Protein AF-A0A662E779-F1 (afdb_monomer_lite)

Structure (mmCIF, N/CA/C/O backbone):
data_AF-A0A662E779-F1
#
_entry.id   AF-A0A662E779-F1
#
loop_
_atom_site.group_PDB
_atom_site.id
_atom_site.type_symbol
_atom_site.label_atom_id
_atom_site.label_alt_id
_atom_site.label_comp_id
_atom_site.label_asym_id
_atom_site.label_entity_id
_atom_site.label_seq_id
_atom_site.pdbx_PD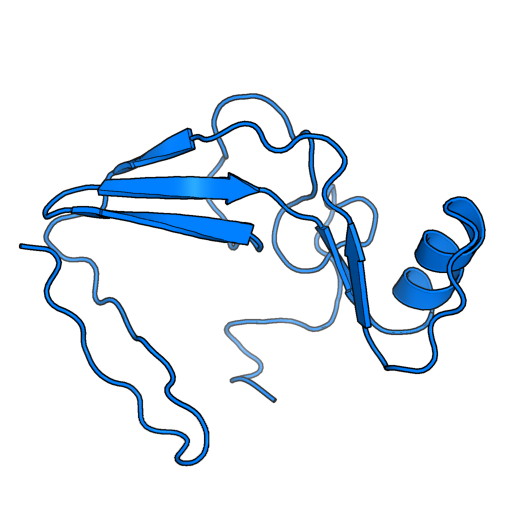B_ins_code
_atom_site.Cartn_x
_atom_site.Cartn_y
_atom_site.Cartn_z
_atom_site.occupancy
_atom_site.B_iso_or_equiv
_atom_site.auth_seq_id
_atom_site.auth_comp_id
_atom_site.auth_asym_id
_atom_site.auth_atom_id
_atom_site.pdbx_PDB_model_num
ATOM 1 N N . MET A 1 1 ? 13.350 -7.188 7.288 1.00 40.34 1 MET A N 1
ATOM 2 C CA . MET A 1 1 ? 12.615 -7.880 6.206 1.00 40.34 1 MET A CA 1
ATOM 3 C C . MET A 1 1 ? 11.570 -8.759 6.871 1.00 40.34 1 MET A C 1
ATOM 5 O O . MET A 1 1 ? 11.958 -9.635 7.632 1.00 40.34 1 MET A O 1
ATOM 9 N N . GLY A 1 2 ? 10.293 -8.385 6.739 1.00 43.09 2 GLY A N 1
ATOM 10 C CA . GLY A 1 2 ? 9.174 -8.839 7.575 1.00 43.09 2 GLY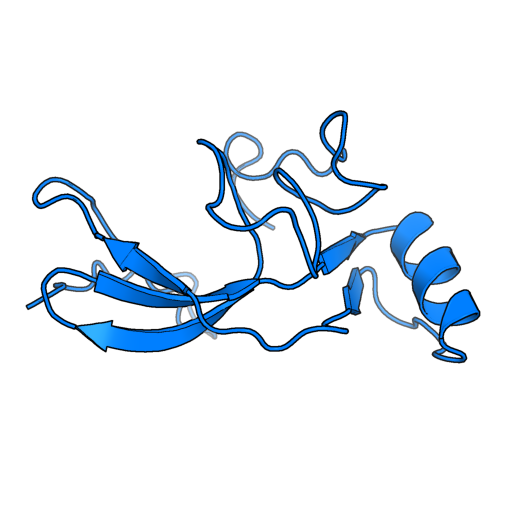 A CA 1
ATOM 11 C C . GLY A 1 2 ? 8.912 -10.344 7.550 1.00 43.09 2 GLY A C 1
ATOM 12 O O . GLY A 1 2 ? 9.483 -11.083 6.753 1.00 43.09 2 GLY A O 1
ATOM 13 N N . THR A 1 3 ? 8.057 -10.792 8.465 1.00 42.28 3 THR A N 1
ATOM 14 C CA . THR A 1 3 ? 7.662 -12.195 8.597 1.00 42.28 3 THR A CA 1
ATOM 15 C C . THR A 1 3 ? 7.200 -12.753 7.235 1.00 42.28 3 THR A C 1
ATOM 17 O O . THR A 1 3 ? 6.301 -12.173 6.619 1.00 42.28 3 THR A O 1
ATOM 20 N N . PRO A 1 4 ? 7.781 -13.870 6.750 1.00 42.91 4 PRO A N 1
ATOM 21 C CA . PRO A 1 4 ? 7.483 -14.436 5.426 1.00 42.91 4 PRO A CA 1
ATOM 22 C C . PRO A 1 4 ? 6.000 -14.744 5.182 1.00 42.91 4 PRO A C 1
ATOM 24 O O . PRO A 1 4 ? 5.569 -14.851 4.037 1.00 42.91 4 PRO A O 1
ATOM 27 N N . GLU A 1 5 ? 5.218 -14.883 6.255 1.00 45.00 5 GLU A N 1
ATOM 28 C CA . GLU A 1 5 ? 3.787 -15.176 6.195 1.00 45.00 5 GLU A CA 1
ATOM 29 C C . GLU A 1 5 ? 2.909 -13.935 5.954 1.00 45.00 5 GLU A C 1
ATOM 31 O O . GLU A 1 5 ? 1.803 -14.076 5.436 1.00 45.00 5 GLU A O 1
ATOM 36 N N . LEU A 1 6 ? 3.380 -12.719 6.274 1.00 44.28 6 LEU A N 1
ATOM 37 C CA . LEU A 1 6 ? 2.591 -11.484 6.102 1.00 44.28 6 LEU A CA 1
ATOM 38 C C . LEU A 1 6 ? 2.869 -10.772 4.773 1.00 44.28 6 LEU A C 1
ATOM 40 O O . LEU A 1 6 ? 1.967 -10.163 4.201 1.00 44.28 6 LEU A O 1
ATOM 44 N N . TYR A 1 7 ? 4.089 -10.897 4.251 1.00 51.06 7 TYR A N 1
ATOM 45 C CA . TYR A 1 7 ? 4.479 -10.386 2.939 1.00 51.06 7 TYR A CA 1
ATOM 46 C C . TYR A 1 7 ? 5.206 -11.489 2.172 1.00 51.06 7 TYR A C 1
ATOM 48 O O . TYR A 1 7 ? 6.424 -11.634 2.274 1.00 51.06 7 TYR A O 1
ATOM 56 N N . SER A 1 8 ? 4.476 -12.269 1.372 1.00 53.72 8 SER A N 1
ATOM 57 C CA . SER A 1 8 ? 5.140 -13.050 0.331 1.00 53.72 8 SER A CA 1
ATOM 58 C C . SER A 1 8 ? 5.782 -12.059 -0.639 1.00 53.72 8 SER A C 1
ATOM 60 O O . SER A 1 8 ? 5.076 -11.239 -1.221 1.00 53.72 8 SER A O 1
ATOM 62 N N . GLY A 1 9 ? 7.100 -12.133 -0.837 1.00 55.81 9 GLY A N 1
ATOM 63 C CA . GLY A 1 9 ? 7.788 -11.299 -1.835 1.00 55.81 9 GLY A CA 1
ATOM 64 C C . GLY A 1 9 ? 7.278 -11.518 -3.268 1.00 55.81 9 GLY A C 1
ATOM 65 O O . GLY A 1 9 ? 7.537 -10.705 -4.146 1.00 55.81 9 GLY A O 1
ATOM 66 N N . ALA A 1 10 ? 6.526 -12.599 -3.508 1.00 62.19 10 ALA A N 1
ATOM 67 C CA . ALA A 1 10 ? 5.862 -12.860 -4.777 1.00 62.19 10 ALA A CA 1
ATOM 68 C C . ALA A 1 10 ? 4.563 -12.029 -4.926 1.00 62.19 10 ALA A C 1
ATOM 70 O O . ALA A 1 10 ? 3.705 -12.086 -4.034 1.00 62.19 10 ALA A O 1
ATOM 71 N N . PRO A 1 11 ? 4.376 -11.317 -6.056 1.00 66.62 11 PRO A N 1
ATOM 72 C CA . PRO A 1 11 ? 3.120 -10.652 -6.406 1.00 66.62 11 PRO A CA 1
ATOM 73 C C . PRO A 1 11 ? 1.937 -11.631 -6.447 1.00 66.62 11 PRO A C 1
ATOM 75 O O . PRO A 1 11 ? 2.073 -12.760 -6.927 1.00 66.62 11 PRO A O 1
ATOM 78 N N . ARG A 1 12 ? 0.758 -11.212 -5.968 1.00 69.69 12 ARG A N 1
ATOM 79 C CA . ARG A 1 12 ? -0.466 -12.032 -6.049 1.00 69.69 12 ARG A CA 1
ATOM 80 C C . ARG A 1 12 ? -1.123 -11.904 -7.433 1.00 69.69 12 ARG A C 1
ATOM 82 O O . ARG A 1 12 ? -1.001 -10.859 -8.071 1.00 69.69 12 ARG A O 1
ATOM 89 N N . PRO A 1 13 ? -1.862 -12.923 -7.919 1.00 71.50 13 PRO A N 1
ATOM 90 C CA . PRO A 1 13 ? -2.620 -12.801 -9.163 1.00 71.50 13 PRO A CA 1
ATOM 91 C C . PRO A 1 13 ? -3.524 -11.560 -9.154 1.00 71.50 13 PRO A C 1
ATOM 93 O O . PRO A 1 13 ? -4.263 -11.340 -8.198 1.00 71.50 13 PRO A O 1
ATOM 96 N N . GLY A 1 14 ? -3.461 -10.758 -10.219 1.00 72.19 14 GLY A N 1
ATOM 97 C CA . GLY A 1 14 ? -4.231 -9.515 -10.339 1.00 72.19 14 GLY A CA 1
ATOM 98 C C . GLY A 1 14 ? -3.569 -8.267 -9.741 1.00 72.19 14 GLY A C 1
ATOM 99 O O . GLY A 1 14 ? -4.155 -7.194 -9.845 1.00 72.19 14 GLY A O 1
ATOM 100 N N . SER A 1 15 ? -2.358 -8.363 -9.174 1.00 76.31 15 SER A N 1
ATOM 101 C CA . SER A 1 15 ? -1.655 -7.204 -8.599 1.00 76.31 15 SER A CA 1
ATOM 102 C C . SER A 1 15 ? -0.806 -6.394 -9.587 1.00 76.31 15 SER A C 1
ATOM 104 O O . SER A 1 15 ? -0.140 -5.445 -9.182 1.00 76.31 15 SER A O 1
ATOM 106 N N . ASP A 1 16 ? -0.794 -6.780 -10.866 1.00 81.06 16 ASP A N 1
ATOM 107 C CA . ASP A 1 16 ? 0.050 -6.179 -11.913 1.00 81.06 16 ASP A CA 1
ATOM 108 C C . ASP A 1 16 ? 1.559 -6.162 -11.569 1.00 81.06 16 ASP A C 1
ATOM 110 O O . ASP A 1 16 ? 2.323 -5.276 -11.960 1.00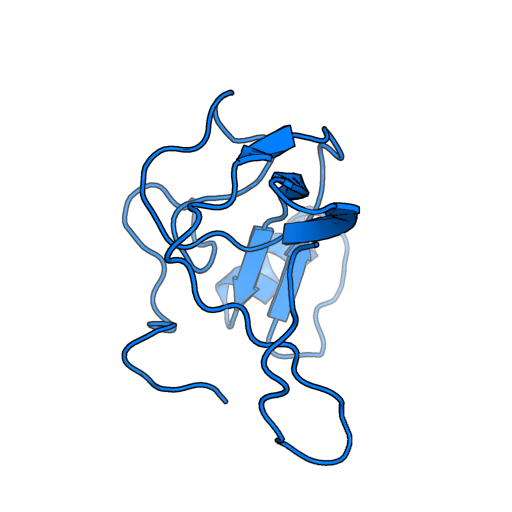 81.06 16 ASP A O 1
ATOM 114 N N . GLY A 1 17 ? 1.997 -7.162 -10.795 1.00 85.06 17 GLY A N 1
ATOM 115 C CA . GLY A 1 17 ? 3.378 -7.292 -10.329 1.00 85.06 17 GLY A CA 1
ATOM 116 C C . GLY A 1 17 ? 3.683 -6.530 -9.035 1.00 85.06 17 GLY A C 1
ATOM 117 O O . GLY A 1 17 ? 4.800 -6.633 -8.533 1.00 85.06 17 GLY A O 1
ATOM 118 N N . ALA A 1 18 ? 2.718 -5.805 -8.462 1.00 87.56 18 ALA A N 1
ATOM 119 C CA . ALA A 1 18 ? 2.878 -5.177 -7.154 1.00 87.56 18 ALA A CA 1
ATOM 120 C C . ALA A 1 18 ? 2.812 -6.210 -6.016 1.00 87.56 18 ALA A C 1
ATOM 122 O O . ALA A 1 18 ? 2.133 -7.240 -6.107 1.00 87.56 18 ALA A O 1
ATOM 123 N N . GLY A 1 19 ? 3.501 -5.918 -4.917 1.00 84.62 19 GLY A N 1
ATOM 124 C CA . GLY A 1 19 ? 3.373 -6.646 -3.662 1.00 84.62 19 GLY A CA 1
ATOM 125 C C . GLY A 1 19 ? 1.985 -6.461 -3.042 1.00 84.62 19 GLY A C 1
ATOM 126 O O . GLY A 1 19 ? 1.354 -5.414 -3.177 1.00 84.62 19 GLY A O 1
ATOM 127 N N . GLY A 1 20 ? 1.502 -7.487 -2.340 1.00 83.88 20 GLY A N 1
ATOM 128 C CA . GLY A 1 20 ? 0.159 -7.479 -1.757 1.00 83.88 20 GLY A CA 1
ATOM 129 C C . GLY A 1 20 ? -0.933 -7.807 -2.780 1.00 83.88 20 GLY A C 1
ATOM 130 O O . GLY A 1 20 ? -0.759 -8.687 -3.620 1.00 83.88 20 GLY A O 1
ATOM 131 N N . SER A 1 21 ? -2.088 -7.155 -2.653 1.00 85.75 21 SER A N 1
ATOM 132 C CA . SER A 1 21 ? -3.343 -7.523 -3.335 1.00 85.75 21 SER A CA 1
ATOM 133 C C . SER A 1 21 ? -3.692 -6.618 -4.515 1.00 85.75 21 SER A C 1
ATOM 135 O O . SER A 1 21 ? -4.706 -6.845 -5.169 1.00 85.75 21 SER A O 1
ATOM 137 N N . GLY A 1 22 ? -2.870 -5.608 -4.812 1.00 86.19 22 GLY A N 1
ATOM 138 C CA . GLY A 1 22 ? -3.110 -4.706 -5.932 1.00 86.19 22 GLY A CA 1
ATOM 139 C C . GLY A 1 22 ? -2.285 -3.425 -5.900 1.00 86.19 22 GLY A C 1
ATOM 140 O O . GLY A 1 22 ? -1.379 -3.268 -5.086 1.00 86.19 22 GLY A O 1
ATOM 141 N N . CYS A 1 23 ? -2.617 -2.526 -6.823 1.00 87.75 23 CYS A N 1
ATOM 142 C CA . CYS A 1 23 ? -1.902 -1.287 -7.126 1.00 87.75 23 CYS A CA 1
ATOM 143 C C . CYS A 1 23 ? -2.901 -0.178 -7.516 1.00 87.75 23 CYS A C 1
ATOM 145 O O . CYS A 1 23 ? -4.045 -0.459 -7.889 1.00 87.75 23 CYS A O 1
ATOM 147 N N . ALA A 1 24 ? -2.484 1.085 -7.394 1.00 82.62 24 ALA A N 1
ATOM 148 C CA . ALA A 1 24 ? -3.244 2.272 -7.778 1.00 82.62 24 ALA A CA 1
ATOM 149 C C . ALA A 1 24 ? -3.443 2.396 -9.311 1.00 82.62 24 ALA A C 1
ATOM 151 O O . ALA A 1 24 ? -2.607 1.922 -10.080 1.00 82.62 24 ALA A O 1
ATOM 152 N N . PRO A 1 25 ? -4.544 3.024 -9.783 1.00 68.19 25 PRO A N 1
ATOM 153 C CA . PRO A 1 25 ? -5.633 3.611 -8.995 1.00 68.19 25 PRO A CA 1
ATOM 154 C C . PRO A 1 25 ? -6.526 2.585 -8.277 1.00 68.19 25 PRO A C 1
ATOM 156 O O . PRO A 1 25 ? -7.324 2.977 -7.422 1.00 68.19 25 PRO A O 1
ATOM 159 N N . GLY A 1 26 ? -6.377 1.291 -8.578 1.00 70.31 26 GLY A N 1
ATOM 160 C CA . GLY A 1 26 ? -7.249 0.230 -8.083 1.00 70.31 26 GLY A CA 1
ATOM 161 C C . GLY A 1 26 ? -8.697 0.385 -8.563 1.00 70.31 26 GLY A C 1
ATOM 162 O O . GLY A 1 26 ? -9.077 1.377 -9.186 1.00 70.31 26 GLY A O 1
ATOM 163 N N . ALA A 1 27 ? -9.539 -0.598 -8.255 1.00 61.62 27 ALA A N 1
ATOM 164 C CA . ALA A 1 27 ? -10.979 -0.509 -8.474 1.00 61.62 27 ALA A CA 1
ATOM 165 C C . ALA A 1 27 ? -11.650 -0.042 -7.174 1.00 61.62 27 ALA A C 1
ATOM 167 O O . ALA A 1 27 ? -11.710 -0.812 -6.228 1.00 61.62 27 ALA A O 1
ATOM 168 N N . GLY A 1 28 ? -12.128 1.208 -7.110 1.00 75.75 28 GLY A N 1
ATOM 169 C CA . GLY A 1 28 ? -13.034 1.704 -6.059 1.00 75.75 28 GLY A CA 1
ATOM 170 C C . GLY A 1 28 ? -12.753 1.196 -4.632 1.00 75.75 28 GLY A C 1
ATOM 171 O O . GLY A 1 28 ? -11.672 1.433 -4.081 1.00 75.75 28 GLY A O 1
ATOM 172 N N . GLN A 1 29 ? -13.750 0.530 -4.038 1.00 83.06 29 GLN A N 1
ATOM 173 C CA . GLN A 1 29 ? -13.641 -0.149 -2.744 1.00 83.06 29 GLN A CA 1
ATOM 174 C C . GLN A 1 29 ? -12.660 -1.325 -2.833 1.00 83.06 29 GLN A C 1
ATOM 176 O O . GLN A 1 29 ? -12.795 -2.182 -3.703 1.00 83.06 29 GLN A O 1
ATOM 181 N N . LEU A 1 30 ? -11.702 -1.379 -1.906 1.00 85.06 30 LEU A N 1
ATOM 182 C CA . LEU A 1 30 ? -10.696 -2.438 -1.865 1.00 85.06 30 LEU A CA 1
ATOM 183 C C . LEU A 1 30 ? -11.333 -3.759 -1.398 1.00 85.06 30 LEU A C 1
ATOM 185 O O . LEU A 1 30 ? -11.967 -3.769 -0.340 1.00 85.06 30 LEU A O 1
ATOM 189 N N . PRO A 1 31 ? -11.173 -4.866 -2.146 1.00 85.00 31 PRO A N 1
ATOM 190 C CA . PRO A 1 31 ? -11.505 -6.200 -1.653 1.00 85.00 31 PRO A CA 1
ATOM 191 C C . PRO A 1 31 ? -10.635 -6.621 -0.460 1.00 85.00 31 PRO A C 1
ATOM 193 O O . PRO A 1 31 ? -9.565 -6.050 -0.220 1.00 85.00 31 PRO A O 1
ATOM 196 N N . ASP A 1 32 ? -11.062 -7.676 0.236 1.00 83.88 32 ASP A N 1
ATOM 197 C CA . ASP A 1 32 ? -10.280 -8.307 1.303 1.00 83.88 32 ASP A CA 1
ATOM 198 C C . ASP A 1 32 ? -8.870 -8.664 0.810 1.00 83.88 32 ASP A C 1
ATOM 200 O O . ASP A 1 32 ? -8.694 -9.318 -0.222 1.00 83.88 32 ASP A O 1
ATOM 204 N N . GLY A 1 33 ? -7.849 -8.237 1.555 1.00 85.19 33 GLY A N 1
ATOM 205 C CA . GLY A 1 33 ? -6.461 -8.455 1.167 1.00 85.19 33 GLY A CA 1
ATOM 206 C C . GLY A 1 33 ? -5.448 -7.643 1.970 1.00 85.19 33 GLY A C 1
ATOM 207 O O . GLY A 1 33 ? -5.791 -6.882 2.872 1.00 85.19 33 GLY A O 1
ATOM 208 N N . VAL A 1 34 ? -4.176 -7.820 1.615 1.00 86.12 34 VAL A N 1
ATOM 209 C CA . VAL A 1 34 ? -3.038 -7.021 2.095 1.00 86.12 34 VAL A CA 1
ATOM 210 C C . VAL A 1 34 ? -2.734 -5.937 1.068 1.00 86.12 34 VAL A C 1
ATOM 212 O O . VAL A 1 34 ? -2.521 -6.262 -0.100 1.00 86.12 34 VAL A O 1
ATOM 215 N N . TRP A 1 35 ? -2.697 -4.677 1.486 1.00 88.06 35 TRP A N 1
ATOM 216 C CA . TRP A 1 35 ? -2.547 -3.523 0.599 1.00 88.06 35 TRP A CA 1
ATOM 217 C C . TRP A 1 35 ? -1.390 -2.640 1.060 1.00 88.06 35 TRP A C 1
ATOM 219 O O . TRP A 1 35 ? -1.223 -2.421 2.257 1.00 88.06 35 TRP A O 1
ATOM 229 N N . PHE A 1 36 ? -0.609 -2.128 0.109 1.00 90.19 36 PHE A N 1
ATOM 230 C CA . PHE A 1 36 ? 0.407 -1.116 0.379 1.00 90.19 36 PHE A CA 1
ATOM 231 C C . PHE A 1 36 ? -0.155 0.279 0.100 1.00 90.19 36 PHE A C 1
ATOM 233 O O . PHE A 1 36 ? -0.889 0.485 -0.865 1.00 90.19 36 PHE A O 1
ATOM 240 N N . GLY A 1 37 ? 0.190 1.246 0.939 1.00 91.75 37 GLY A N 1
ATOM 241 C CA . GLY A 1 37 ? -0.254 2.619 0.772 1.00 91.75 37 GLY A CA 1
ATOM 242 C C . GLY A 1 37 ? 0.186 3.509 1.920 1.00 91.75 37 GLY A C 1
ATOM 243 O O . GLY A 1 37 ? 0.911 3.080 2.819 1.00 91.75 37 GLY A O 1
ATOM 244 N N . TYR A 1 38 ? -0.272 4.751 1.880 1.00 92.06 38 TYR A N 1
ATOM 245 C CA . TYR A 1 38 ? 0.031 5.769 2.871 1.00 92.06 38 TYR A CA 1
ATOM 246 C C . TYR A 1 38 ? -1.191 6.030 3.746 1.00 92.06 38 TYR A C 1
ATOM 248 O O . TYR A 1 38 ? -2.320 6.067 3.265 1.00 92.06 38 TYR A O 1
ATOM 256 N N . VAL A 1 39 ? -0.964 6.237 5.041 1.00 90.56 39 VAL A N 1
ATOM 257 C CA . VAL A 1 39 ? -2.003 6.699 5.966 1.00 90.56 39 VAL A CA 1
ATOM 258 C C . VAL A 1 39 ? -1.853 8.208 6.121 1.00 90.56 39 VAL A C 1
ATOM 260 O O . VAL A 1 39 ? -0.853 8.668 6.668 1.00 90.56 39 VAL A O 1
ATOM 263 N N . SER A 1 40 ? -2.826 8.983 5.635 1.00 88.62 40 SER A N 1
ATOM 264 C CA . SER A 1 40 ? -2.810 10.449 5.751 1.00 88.62 40 SER A CA 1
ATOM 265 C C . SER A 1 40 ? -3.383 10.935 7.081 1.00 88.62 40 SER A C 1
ATOM 267 O O . SER A 1 40 ? -2.966 11.973 7.593 1.00 88.62 40 SER A O 1
ATOM 269 N N . ALA A 1 41 ? -4.331 10.186 7.649 1.00 87.62 41 ALA A N 1
ATOM 270 C CA . ALA A 1 41 ? -4.921 10.449 8.955 1.00 87.62 41 ALA A CA 1
ATOM 271 C C . ALA A 1 41 ? -5.363 9.144 9.634 1.00 87.62 41 ALA A C 1
ATOM 273 O O . ALA A 1 41 ? -5.774 8.187 8.976 1.00 87.62 41 ALA A O 1
ATOM 274 N N . LYS A 1 42 ? -5.303 9.128 10.970 1.00 85.56 42 LYS A N 1
ATOM 275 C CA . LYS A 1 42 ? -5.810 8.047 11.826 1.00 85.56 42 LYS A CA 1
ATOM 276 C C . LYS A 1 42 ? -6.822 8.610 12.824 1.00 85.56 42 LYS A C 1
ATOM 278 O O . LYS A 1 42 ? -6.568 9.655 13.420 1.00 85.56 42 LYS A O 1
ATOM 283 N N . GLY A 1 43 ? -7.947 7.925 13.001 1.00 82.12 43 GLY A N 1
ATOM 284 C CA . GLY A 1 43 ? -8.952 8.210 14.029 1.00 82.12 43 GLY A CA 1
ATOM 285 C C . GLY A 1 43 ? -9.439 6.917 14.682 1.00 82.12 43 GLY A C 1
ATOM 286 O O . GLY A 1 43 ? -8.995 5.842 14.307 1.00 82.12 43 GLY A O 1
ATOM 287 N N . GLY A 1 44 ? -10.369 6.987 15.631 1.00 79.75 44 GLY A N 1
ATOM 288 C CA . GLY A 1 44 ? -10.732 5.833 16.466 1.00 79.75 44 GLY A CA 1
ATOM 289 C C . GLY A 1 44 ? -11.340 4.614 15.812 1.00 79.75 44 GLY A C 1
ATOM 290 O O . GLY A 1 44 ? -11.285 3.513 16.347 1.00 79.75 44 GLY A O 1
ATOM 291 N N . SER A 1 45 ? -11.941 4.802 14.648 1.00 87.38 45 SER A N 1
ATOM 292 C CA . SER A 1 45 ? -12.666 3.746 13.944 1.00 87.38 45 SER A CA 1
ATOM 293 C C . SER A 1 45 ? -12.324 3.693 12.462 1.00 87.38 45 SER A C 1
ATOM 295 O O . SER A 1 45 ? -12.935 2.921 11.727 1.00 87.38 45 SER A O 1
ATOM 297 N N . SER A 1 46 ? -11.353 4.490 12.005 1.00 90.12 46 SER A N 1
ATOM 298 C CA . SER A 1 46 ? -10.973 4.544 10.596 1.00 90.12 46 SER A CA 1
ATOM 299 C C . SER A 1 46 ? -9.571 5.103 10.362 1.00 90.12 46 SER A C 1
ATOM 301 O O . SER A 1 46 ? -9.047 5.886 11.157 1.00 90.12 46 SER A O 1
ATOM 303 N N . VAL A 1 47 ? -9.003 4.749 9.211 1.00 90.69 47 VAL A N 1
ATOM 304 C CA . VAL A 1 47 ? -7.855 5.432 8.598 1.00 90.69 47 VAL A CA 1
ATOM 305 C C . VAL A 1 47 ? -8.269 6.074 7.282 1.00 90.69 47 VAL A C 1
ATOM 307 O O . VAL A 1 47 ? -9.071 5.501 6.544 1.00 90.69 47 VAL A O 1
ATOM 310 N N . ASP A 1 48 ? -7.674 7.219 6.965 1.00 92.94 48 ASP A N 1
ATOM 311 C CA . ASP A 1 48 ? -7.649 7.724 5.596 1.00 92.94 48 ASP A CA 1
ATOM 312 C C . ASP A 1 48 ? -6.427 7.131 4.894 1.00 92.94 48 ASP A C 1
ATOM 314 O O . ASP A 1 48 ? -5.280 7.377 5.277 1.00 92.94 48 ASP A O 1
ATOM 318 N N . PHE A 1 49 ? -6.700 6.291 3.902 1.00 92.06 49 PHE A N 1
ATOM 319 C CA . PHE A 1 49 ? -5.732 5.451 3.219 1.00 92.06 49 PHE A CA 1
ATOM 320 C C . PHE A 1 49 ? -5.606 5.844 1.747 1.00 92.06 49 PHE A C 1
ATOM 322 O O . PHE A 1 49 ? -6.582 5.823 0.993 1.00 92.06 49 PHE A O 1
ATOM 329 N N . ASP A 1 50 ? -4.385 6.162 1.342 1.00 92.94 50 ASP A N 1
ATOM 330 C CA . ASP A 1 50 ? -3.983 6.409 -0.035 1.00 92.94 50 ASP A CA 1
ATOM 331 C C . ASP A 1 50 ? -3.305 5.155 -0.599 1.00 92.94 50 ASP A C 1
ATOM 333 O O . ASP A 1 50 ? -2.254 4.734 -0.113 1.00 92.94 50 ASP A O 1
ATOM 337 N N . LEU A 1 51 ? -3.912 4.530 -1.608 1.00 92.44 51 LEU A N 1
ATOM 338 C CA . LEU A 1 51 ? -3.387 3.298 -2.195 1.00 92.44 51 LEU A CA 1
ATOM 339 C C . LEU A 1 51 ? -2.162 3.610 -3.064 1.00 92.44 51 LEU A C 1
ATOM 341 O O . LEU A 1 51 ? -2.230 4.465 -3.939 1.00 92.44 51 LEU A O 1
ATOM 345 N N . ALA A 1 52 ? -1.085 2.840 -2.908 1.00 92.56 52 ALA A N 1
ATOM 346 C CA . ALA A 1 52 ? 0.097 2.941 -3.758 1.00 92.56 52 ALA A CA 1
ATOM 347 C C . ALA A 1 52 ? 0.566 1.559 -4.226 1.00 92.56 52 ALA A C 1
ATOM 349 O O . ALA A 1 52 ? 0.173 0.522 -3.694 1.00 92.56 52 ALA A O 1
ATOM 350 N N . CYS A 1 53 ? 1.419 1.536 -5.242 1.00 91.50 53 CYS A N 1
ATOM 351 C CA . CYS A 1 53 ? 2.009 0.315 -5.771 1.00 91.50 53 CYS A CA 1
ATOM 352 C C . CYS A 1 53 ? 3.397 0.146 -5.178 1.00 91.50 53 CYS A C 1
ATOM 354 O O . CYS A 1 53 ? 4.245 1.003 -5.402 1.00 91.50 53 CYS A O 1
ATOM 356 N N . LEU A 1 54 ? 3.635 -0.953 -4.466 1.00 91.31 54 LEU A N 1
ATOM 357 C CA . LEU A 1 54 ? 4.978 -1.357 -4.062 1.00 91.31 54 LEU A CA 1
ATOM 358 C C . LEU A 1 54 ? 5.474 -2.438 -5.019 1.00 91.31 54 LEU A C 1
ATOM 360 O O . LEU A 1 54 ? 5.001 -3.571 -4.970 1.00 91.31 54 LEU A O 1
ATOM 364 N N . TYR A 1 55 ? 6.431 -2.100 -5.872 1.00 90.75 55 TYR A N 1
ATOM 365 C CA . TYR A 1 55 ? 7.143 -3.058 -6.710 1.00 90.75 55 TYR A CA 1
ATOM 366 C C . TYR A 1 55 ? 8.472 -3.424 -6.060 1.00 90.75 55 TYR A C 1
ATOM 368 O O . TYR A 1 55 ? 9.090 -2.585 -5.409 1.00 90.75 55 TYR A O 1
ATOM 376 N N . THR A 1 56 ? 8.923 -4.663 -6.249 1.00 89.12 56 THR A N 1
ATOM 377 C CA . THR A 1 56 ? 10.221 -5.145 -5.747 1.00 89.12 56 THR A CA 1
ATOM 378 C C . THR A 1 56 ? 10.971 -5.921 -6.830 1.00 89.12 56 THR A C 1
ATOM 380 O O . THR A 1 56 ? 10.356 -6.397 -7.790 1.00 89.12 56 THR A O 1
ATOM 383 N N . GLY A 1 57 ? 12.295 -6.030 -6.697 1.00 88.38 57 GLY A N 1
ATOM 384 C CA . GLY A 1 57 ? 13.153 -6.785 -7.620 1.00 88.38 57 GLY A CA 1
ATOM 385 C C . GLY A 1 57 ? 13.084 -6.286 -9.068 1.00 88.38 57 GLY A C 1
ATOM 386 O O . GLY A 1 57 ? 12.931 -5.092 -9.318 1.00 88.38 57 GLY A O 1
ATOM 387 N N . ASP A 1 58 ? 13.148 -7.202 -10.037 1.00 89.94 58 ASP A N 1
ATOM 388 C CA . ASP A 1 58 ? 13.159 -6.861 -11.471 1.00 89.94 58 ASP A CA 1
ATOM 389 C C . ASP A 1 58 ? 11.917 -6.070 -11.916 1.00 89.94 58 ASP A C 1
ATOM 391 O O . ASP A 1 58 ? 11.993 -5.224 -12.810 1.00 89.94 58 ASP A O 1
ATOM 395 N N . VAL A 1 59 ? 10.769 -6.299 -11.266 1.00 89.56 59 VAL A N 1
ATOM 396 C CA . VAL A 1 59 ? 9.537 -5.548 -11.547 1.00 89.56 59 VAL A CA 1
ATOM 397 C C . VAL A 1 59 ? 9.697 -4.086 -11.140 1.00 89.56 59 VAL A C 1
ATOM 399 O O . VAL A 1 59 ? 9.232 -3.207 -11.859 1.00 89.56 59 VAL A O 1
ATOM 402 N N . ALA A 1 60 ? 10.382 -3.802 -10.027 1.00 91.75 60 ALA A N 1
ATOM 403 C CA . ALA A 1 60 ? 10.653 -2.429 -9.610 1.00 91.75 60 ALA A CA 1
ATOM 404 C C . ALA A 1 60 ? 11.462 -1.673 -10.667 1.00 91.75 60 ALA A C 1
ATOM 406 O O . ALA A 1 60 ? 11.079 -0.568 -11.040 1.00 91.75 60 ALA A O 1
ATOM 407 N N . ILE A 1 61 ? 12.513 -2.300 -11.202 1.00 92.94 61 ILE A N 1
ATOM 408 C CA . ILE A 1 61 ? 13.365 -1.718 -12.248 1.00 92.94 61 ILE A CA 1
ATOM 409 C C . ILE A 1 61 ? 12.552 -1.446 -13.519 1.00 92.94 61 ILE A C 1
ATOM 411 O O . ILE A 1 61 ? 12.612 -0.348 -14.068 1.00 92.94 61 ILE A O 1
ATOM 415 N N . ALA A 1 62 ? 11.749 -2.418 -13.966 1.00 93.12 62 ALA A N 1
ATOM 416 C CA . ALA A 1 62 ? 10.916 -2.265 -15.157 1.00 93.12 62 ALA A CA 1
ATOM 417 C C . ALA A 1 62 ? 9.900 -1.119 -15.009 1.00 93.12 62 ALA A C 1
ATOM 419 O O . ALA A 1 62 ? 9.772 -0.287 -15.906 1.00 93.12 62 ALA A O 1
ATOM 420 N N . ARG A 1 63 ? 9.213 -1.037 -13.862 1.00 92.88 63 ARG A N 1
ATOM 421 C CA . ARG A 1 63 ? 8.237 0.026 -13.584 1.00 92.88 63 ARG A CA 1
ATOM 422 C C . ARG A 1 63 ? 8.899 1.390 -13.405 1.00 92.88 63 ARG A C 1
ATOM 424 O O . ARG A 1 63 ? 8.393 2.374 -13.929 1.00 92.88 63 ARG A O 1
ATOM 431 N N . GLY A 1 64 ? 10.047 1.463 -12.740 1.00 93.62 64 GLY A N 1
ATOM 432 C CA . GLY A 1 64 ? 10.815 2.704 -12.661 1.00 93.62 64 GLY A CA 1
ATOM 433 C C . GLY A 1 64 ? 11.191 3.222 -14.049 1.00 93.62 64 GLY A C 1
ATOM 434 O O . GLY A 1 64 ? 10.926 4.379 -14.365 1.00 93.62 64 GLY A O 1
ATOM 435 N N . ALA A 1 65 ? 11.702 2.344 -14.918 1.00 94.94 65 ALA A N 1
ATOM 436 C CA . ALA A 1 65 ? 12.086 2.706 -16.279 1.00 94.94 65 ALA A CA 1
ATOM 437 C C . ALA A 1 65 ? 10.906 3.226 -17.125 1.00 94.94 65 ALA A C 1
ATOM 439 O O . ALA A 1 65 ? 11.089 4.176 -17.886 1.00 94.94 65 ALA A O 1
ATOM 440 N N . GLU A 1 66 ? 9.701 2.659 -16.973 1.00 94.38 66 GLU A N 1
ATOM 441 C CA . GLU A 1 66 ? 8.473 3.177 -17.609 1.00 94.38 66 GLU A CA 1
ATOM 442 C C . GLU A 1 66 ? 8.188 4.639 -17.225 1.00 94.38 66 GLU A C 1
ATOM 444 O O . GLU A 1 66 ? 7.727 5.412 -18.064 1.00 94.38 66 GLU A O 1
ATOM 449 N N . ASP A 1 67 ? 8.492 5.022 -15.982 1.00 93.81 67 ASP A N 1
ATOM 450 C CA . ASP A 1 67 ? 8.283 6.377 -15.461 1.00 93.81 67 ASP A CA 1
ATOM 451 C C . ASP A 1 67 ? 9.522 7.280 -15.611 1.00 93.81 67 ASP A C 1
ATOM 453 O O . ASP A 1 67 ? 9.522 8.420 -15.143 1.00 93.81 67 ASP A O 1
ATOM 457 N N . GLY A 1 68 ? 10.591 6.794 -16.253 1.00 95.38 68 GLY A N 1
ATOM 458 C CA . GLY A 1 68 ? 11.855 7.522 -16.398 1.00 95.38 68 GLY A CA 1
ATOM 459 C C . GLY A 1 68 ? 12.654 7.655 -15.096 1.00 95.38 68 GLY A C 1
ATOM 460 O O . GLY A 1 68 ? 13.475 8.563 -14.972 1.00 95.38 68 GLY A O 1
ATOM 461 N N . VAL A 1 69 ? 12.408 6.772 -14.128 1.00 94.31 69 VAL A N 1
ATOM 462 C CA . VAL A 1 69 ? 13.097 6.709 -12.836 1.00 94.31 69 VAL A CA 1
ATOM 463 C C . VAL A 1 69 ? 14.098 5.557 -12.846 1.00 94.31 69 VAL A C 1
ATOM 465 O O . VAL A 1 69 ? 13.731 4.399 -13.043 1.00 94.31 69 VAL A O 1
ATOM 468 N N . GLU A 1 70 ? 15.367 5.866 -12.596 1.00 93.69 70 GLU A N 1
ATOM 469 C CA . GLU A 1 70 ? 16.378 4.848 -12.311 1.00 93.69 70 GLU A CA 1
ATOM 470 C C . GLU A 1 70 ? 16.178 4.321 -10.884 1.00 93.69 70 GLU A C 1
ATOM 472 O O . GLU A 1 70 ? 16.037 5.089 -9.930 1.00 93.69 70 GLU A O 1
ATOM 477 N N . VAL A 1 71 ? 16.086 2.999 -10.750 1.00 91.88 71 VAL A N 1
ATOM 478 C CA . VAL A 1 71 ? 15.794 2.321 -9.484 1.00 91.88 71 VAL A CA 1
ATOM 479 C C . VAL A 1 71 ? 17.081 1.678 -8.976 1.00 91.88 71 VAL A C 1
ATOM 481 O O . VAL A 1 71 ? 17.441 0.580 -9.391 1.00 91.88 71 VAL A O 1
ATOM 484 N N . ASP A 1 72 ? 17.761 2.386 -8.072 1.00 85.75 72 ASP A N 1
ATOM 485 C CA . ASP A 1 72 ? 19.049 1.978 -7.477 1.00 85.75 72 ASP A CA 1
ATOM 486 C C . ASP A 1 72 ? 18.902 1.131 -6.198 1.00 85.75 72 ASP A C 1
ATOM 488 O O . ASP A 1 72 ? 19.885 0.668 -5.616 1.00 85.75 72 ASP A O 1
ATOM 492 N N . ILE A 1 73 ? 17.665 0.948 -5.733 1.00 83.38 73 ILE A N 1
ATOM 493 C CA . ILE A 1 73 ? 17.296 0.159 -4.552 1.00 83.38 73 ILE A CA 1
ATOM 494 C C . ILE A 1 73 ? 16.344 -0.972 -4.957 1.00 83.38 73 ILE A C 1
ATOM 496 O O . ILE A 1 73 ? 15.806 -0.982 -6.056 1.00 83.38 73 ILE A O 1
ATOM 500 N N . ASP A 1 74 ? 16.108 -1.947 -4.083 1.00 84.56 74 ASP A N 1
ATOM 501 C CA . ASP A 1 74 ? 15.356 -3.170 -4.406 1.00 84.56 74 ASP A CA 1
ATOM 502 C C . ASP A 1 74 ? 13.830 -2.990 -4.518 1.00 84.56 74 ASP A C 1
ATOM 504 O O . ASP A 1 74 ? 13.101 -3.971 -4.707 1.00 84.56 74 ASP A O 1
ATOM 508 N N . TYR A 1 75 ? 13.336 -1.753 -4.436 1.00 88.94 75 TYR A N 1
ATOM 509 C CA . TYR A 1 75 ? 11.921 -1.431 -4.540 1.00 88.94 75 TYR A CA 1
ATOM 510 C C . TYR A 1 75 ? 11.655 -0.130 -5.299 1.00 88.94 75 TYR A C 1
ATOM 512 O O . TYR A 1 75 ? 12.475 0.784 -5.347 1.00 88.94 75 TYR A O 1
ATOM 520 N N . TYR A 1 76 ? 10.450 -0.036 -5.851 1.00 92.56 76 TYR A N 1
ATOM 521 C CA . TYR A 1 76 ? 9.932 1.169 -6.482 1.00 92.56 76 TYR A CA 1
ATOM 522 C C . TYR A 1 76 ? 8.484 1.381 -6.052 1.00 92.56 76 TYR A C 1
ATOM 524 O O . TYR A 1 76 ? 7.664 0.465 -6.155 1.00 92.56 76 TYR A O 1
ATOM 532 N N . ILE A 1 77 ? 8.171 2.581 -5.556 1.00 93.00 77 ILE A N 1
ATOM 533 C CA . ILE A 1 77 ? 6.810 2.945 -5.164 1.00 93.00 77 ILE A CA 1
ATOM 534 C C . ILE A 1 77 ? 6.218 3.902 -6.194 1.00 93.00 77 ILE A C 1
ATOM 536 O O . ILE A 1 77 ? 6.764 4.977 -6.432 1.00 93.00 77 ILE A O 1
ATOM 540 N N . ARG A 1 78 ? 5.065 3.530 -6.754 1.00 92.56 78 ARG A N 1
ATOM 541 C CA . ARG A 1 78 ? 4.301 4.353 -7.700 1.00 92.56 78 ARG A CA 1
ATOM 542 C C . ARG A 1 78 ? 2.948 4.710 -7.094 1.00 92.56 78 ARG A C 1
ATOM 544 O O . ARG A 1 78 ? 2.181 3.818 -6.738 1.00 92.56 78 ARG A O 1
ATOM 551 N N . ASN A 1 79 ? 2.625 5.999 -7.038 1.00 91.81 79 ASN A N 1
ATOM 552 C CA . ASN A 1 79 ? 1.271 6.472 -6.756 1.00 91.81 79 ASN A CA 1
ATOM 553 C C . ASN A 1 79 ? 0.829 7.459 -7.843 1.00 91.81 79 ASN A C 1
ATOM 555 O O . ASN A 1 79 ? 1.145 8.644 -7.803 1.00 91.81 79 ASN A O 1
ATOM 559 N N . ASN A 1 80 ? 0.116 6.946 -8.841 1.00 87.38 80 ASN A N 1
ATOM 560 C CA . ASN A 1 80 ? -0.418 7.727 -9.956 1.00 87.38 80 ASN A CA 1
ATOM 561 C C . ASN A 1 80 ? -1.853 8.232 -9.708 1.00 87.38 80 ASN A C 1
ATOM 563 O O . ASN A 1 80 ? -2.410 8.915 -10.566 1.00 87.38 80 ASN A O 1
ATOM 567 N N . ASN A 1 81 ? -2.459 7.898 -8.563 1.00 86.94 81 ASN A N 1
ATOM 568 C CA . ASN A 1 81 ? -3.785 8.361 -8.172 1.00 86.94 81 ASN A CA 1
ATOM 569 C C . ASN A 1 81 ? -3.888 8.467 -6.639 1.00 86.94 81 ASN A C 1
ATOM 571 O O . ASN A 1 81 ? -4.269 7.479 -6.005 1.00 86.94 81 ASN A O 1
ATOM 575 N N . PRO A 1 82 ? -3.643 9.658 -6.059 1.00 84.06 82 PRO A N 1
ATOM 576 C CA . PRO A 1 82 ? -3.604 9.876 -4.611 1.00 84.06 82 PRO A CA 1
ATOM 577 C C . PRO A 1 82 ? -5.007 9.967 -3.978 1.00 84.06 82 PRO A C 1
ATOM 579 O O . PRO A 1 82 ? -5.291 10.813 -3.127 1.00 84.06 82 PRO A O 1
ATOM 582 N N . ALA A 1 83 ? -5.949 9.160 -4.468 1.00 88.75 83 ALA A N 1
ATOM 583 C CA . ALA A 1 83 ? -7.326 9.165 -4.007 1.00 88.75 83 ALA A CA 1
ATOM 584 C C . ALA A 1 83 ? -7.429 8.514 -2.624 1.00 88.75 83 ALA A C 1
ATOM 586 O O . ALA A 1 83 ? -7.190 7.313 -2.461 1.00 88.75 83 ALA A O 1
ATOM 587 N N . LEU A 1 84 ? -7.871 9.310 -1.650 1.00 90.62 84 LEU A N 1
ATOM 588 C CA . LEU A 1 84 ? -8.074 8.858 -0.280 1.00 90.62 84 LEU A CA 1
ATOM 589 C C . LEU A 1 84 ? -9.315 7.974 -0.153 1.00 90.62 84 LEU A C 1
ATOM 5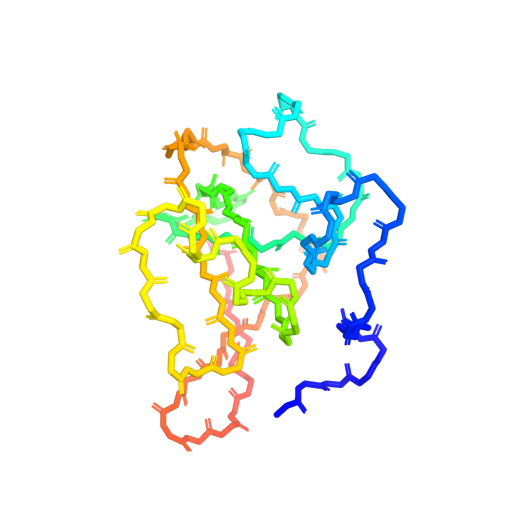91 O O . LEU A 1 84 ? -10.383 8.263 -0.698 1.00 90.62 84 LEU A O 1
ATOM 595 N N . ARG A 1 85 ? -9.165 6.902 0.622 1.00 90.88 85 ARG A N 1
ATOM 596 C CA . ARG A 1 85 ? -10.228 5.986 1.029 1.00 90.88 85 ARG A CA 1
ATOM 597 C C . ARG A 1 85 ? -10.333 5.999 2.540 1.00 90.88 85 ARG A C 1
ATOM 599 O O . ARG A 1 85 ? -9.353 5.722 3.220 1.00 90.88 85 ARG A O 1
ATOM 606 N N . THR A 1 86 ? -11.528 6.225 3.064 1.00 92.31 86 THR A N 1
ATOM 607 C CA . THR A 1 86 ? -11.788 5.994 4.485 1.00 92.31 86 THR A CA 1
ATOM 608 C C . THR A 1 86 ? -12.009 4.499 4.702 1.00 92.31 86 THR A C 1
ATOM 610 O O . THR A 1 86 ? -13.004 3.938 4.241 1.00 92.31 86 THR A O 1
ATOM 613 N N . VAL A 1 87 ? -11.066 3.843 5.375 1.00 89.88 87 VAL A N 1
ATOM 614 C CA . VAL A 1 87 ? -11.114 2.409 5.683 1.00 89.88 87 VAL A CA 1
ATOM 615 C C . VAL A 1 87 ? -11.523 2.235 7.143 1.00 89.88 87 VAL A C 1
ATOM 617 O O . VAL A 1 87 ? -10.786 2.683 8.025 1.00 89.88 87 VAL A O 1
ATOM 620 N N . PRO A 1 88 ? -12.673 1.595 7.429 1.00 90.69 88 PRO A N 1
ATOM 621 C CA . PRO A 1 88 ? -13.066 1.283 8.794 1.00 90.69 88 PRO A CA 1
ATOM 622 C C . PRO A 1 88 ? -12.076 0.321 9.451 1.00 90.69 88 PRO A C 1
ATOM 624 O O . PRO A 1 88 ? -11.668 -0.676 8.855 1.00 90.69 88 PRO A O 1
ATOM 627 N N . VAL A 1 89 ? -11.735 0.590 10.706 1.00 87.88 89 VAL A N 1
ATOM 628 C CA . VAL A 1 89 ? -10.940 -0.301 11.549 1.00 87.88 89 VAL A CA 1
ATOM 629 C C . VAL A 1 89 ? -11.902 -1.083 12.433 1.00 87.88 89 VAL A C 1
ATOM 631 O O . VAL A 1 89 ? -12.695 -0.505 13.177 1.00 87.88 89 VAL A O 1
ATOM 634 N N . ALA A 1 90 ? -11.862 -2.413 12.334 1.00 86.81 90 ALA A N 1
ATOM 635 C CA . ALA A 1 90 ? -12.665 -3.268 13.198 1.00 86.81 90 ALA A CA 1
ATOM 636 C C . ALA A 1 90 ? -12.264 -3.058 14.664 1.00 86.81 90 ALA A C 1
ATOM 638 O O . ALA A 1 90 ? -11.082 -2.981 14.982 1.00 86.81 90 ALA A O 1
ATOM 639 N N . THR A 1 91 ? -13.234 -3.045 15.577 1.00 84.50 91 THR A N 1
ATOM 640 C CA . THR A 1 91 ? -12.988 -2.812 17.014 1.00 84.50 91 THR A CA 1
ATOM 641 C C . THR A 1 91 ? -12.076 -3.854 17.666 1.00 84.50 91 THR A C 1
ATOM 643 O O . THR A 1 91 ? -11.481 -3.584 18.703 1.00 84.50 91 THR A O 1
ATOM 646 N N . ALA A 1 92 ? -11.958 -5.041 17.066 1.00 84.62 92 ALA A N 1
ATOM 647 C CA . ALA A 1 92 ? -11.063 -6.111 17.503 1.00 84.62 92 ALA A CA 1
ATOM 648 C C . ALA A 1 92 ? -9.716 -6.136 16.750 1.00 84.62 92 ALA A C 1
ATOM 650 O O . ALA A 1 92 ? -8.911 -7.040 16.972 1.00 84.62 92 ALA A O 1
ATOM 651 N N . ALA A 1 93 ? -9.471 -5.196 15.830 1.00 83.06 93 ALA A N 1
ATOM 652 C CA . ALA A 1 93 ? -8.214 -5.132 15.099 1.00 83.06 93 ALA A CA 1
ATOM 653 C C . ALA A 1 93 ? -7.072 -4.742 16.044 1.00 83.06 93 ALA A C 1
ATOM 655 O O . ALA A 1 93 ? -7.196 -3.823 16.850 1.00 83.06 93 ALA A O 1
ATOM 656 N N . THR A 1 94 ? -5.939 -5.428 15.915 1.00 81.19 94 THR A N 1
ATOM 657 C CA . THR A 1 94 ? -4.690 -4.996 16.548 1.00 81.19 94 THR A CA 1
ATOM 658 C C . THR A 1 94 ? -3.869 -4.244 15.516 1.00 81.19 94 THR A C 1
ATOM 660 O O . THR A 1 94 ? -3.624 -4.771 14.430 1.00 81.19 94 THR A O 1
ATOM 663 N N . VAL A 1 95 ? -3.458 -3.020 15.846 1.00 79.25 95 VAL A N 1
ATOM 664 C CA . VAL A 1 95 ? -2.650 -2.186 14.953 1.00 79.25 95 VAL A CA 1
ATOM 665 C C . VAL A 1 95 ? -1.256 -2.017 15.524 1.00 79.25 95 VAL A C 1
ATOM 667 O O . VAL A 1 95 ? -1.099 -1.718 16.706 1.00 79.25 95 VAL A O 1
ATOM 670 N N . TYR A 1 96 ? -0.260 -2.190 14.662 1.00 80.00 96 TYR A N 1
ATOM 671 C CA . TYR A 1 96 ? 1.145 -2.055 15.003 1.00 80.00 96 TYR A CA 1
ATOM 672 C C . TYR A 1 96 ? 1.770 -0.900 14.225 1.00 80.00 96 TYR A C 1
ATOM 674 O O . TYR A 1 96 ? 1.588 -0.797 13.013 1.00 80.00 96 TYR A O 1
ATOM 682 N N . GLU A 1 97 ? 2.534 -0.069 14.921 1.00 76.38 97 GLU A N 1
ATOM 683 C CA . GLU A 1 97 ? 3.438 0.916 14.332 1.00 76.38 97 GLU A CA 1
ATOM 684 C C . GLU A 1 97 ? 4.879 0.443 14.549 1.00 76.38 97 GLU A C 1
ATOM 686 O O . GLU A 1 97 ? 5.198 -0.129 15.594 1.00 76.38 97 GLU A O 1
ATOM 691 N N . ILE A 1 98 ? 5.723 0.623 13.530 1.00 74.06 98 ILE A N 1
ATOM 692 C CA . ILE A 1 98 ? 7.142 0.261 13.567 1.00 74.06 98 ILE A CA 1
ATOM 693 C C . ILE A 1 98 ? 7.933 1.566 13.544 1.00 74.06 98 ILE A C 1
ATOM 695 O O . ILE A 1 98 ? 7.910 2.281 12.543 1.00 74.06 98 ILE A O 1
ATOM 699 N N . GLU A 1 99 ? 8.640 1.865 14.629 1.00 69.06 99 GLU A N 1
ATOM 700 C CA . GLU A 1 99 ? 9.445 3.080 14.764 1.00 69.06 99 GLU A CA 1
ATOM 701 C C . GLU A 1 99 ? 10.937 2.748 14.617 1.00 69.06 99 GLU A C 1
ATOM 703 O O . GLU A 1 99 ? 11.567 2.241 15.534 1.00 69.06 99 GLU A O 1
ATOM 708 N N . ALA A 1 100 ? 11.547 3.035 13.465 1.00 67.19 100 ALA A N 1
ATOM 709 C CA . ALA A 1 100 ? 13.000 2.889 13.322 1.00 67.19 100 ALA A CA 1
ATOM 710 C C . ALA A 1 100 ? 13.728 3.951 14.184 1.00 67.19 100 ALA A C 1
ATOM 712 O O . ALA A 1 100 ? 13.364 5.125 14.094 1.00 67.19 100 ALA A O 1
ATOM 713 N N . PRO A 1 101 ? 14.769 3.600 14.979 1.00 63.19 101 PRO A N 1
ATOM 714 C CA . PRO A 1 101 ? 15.759 2.553 14.693 1.00 63.19 101 PRO A CA 1
ATOM 715 C C . PRO A 1 101 ? 15.622 1.227 15.464 1.00 63.19 101 PRO A C 1
ATOM 717 O O . PRO A 1 101 ? 16.392 0.308 15.177 1.00 63.19 101 PRO A O 1
ATOM 720 N N . THR A 1 102 ? 14.695 1.084 16.414 1.00 56.66 102 THR A N 1
ATOM 721 C CA . THR A 1 102 ? 14.433 -0.209 17.068 1.00 56.66 102 THR A CA 1
ATOM 722 C C . THR A 1 102 ? 13.275 -0.910 16.367 1.00 56.66 102 THR A C 1
ATOM 724 O O . THR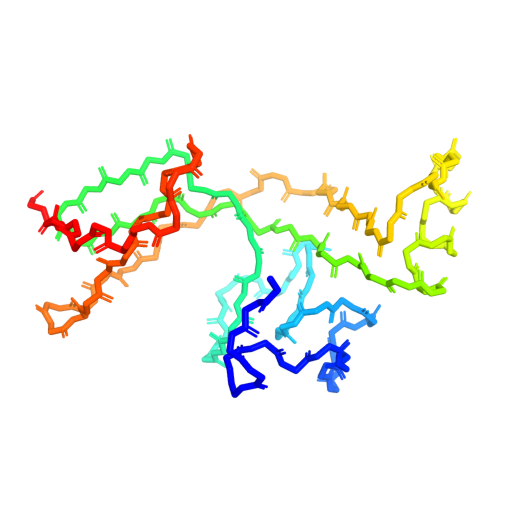 A 1 102 ? 12.242 -0.318 16.099 1.00 56.66 102 THR A O 1
ATOM 727 N N . ILE A 1 103 ? 13.427 -2.188 16.009 1.00 58.25 103 ILE A N 1
ATOM 728 C CA . ILE A 1 103 ? 12.283 -2.966 15.510 1.00 58.25 103 ILE A CA 1
ATOM 729 C C . ILE A 1 103 ? 11.423 -3.323 16.725 1.00 58.25 103 ILE A C 1
ATOM 731 O O . ILE A 1 103 ? 11.481 -4.442 17.226 1.00 58.25 103 ILE A O 1
ATOM 735 N N . ASP A 1 104 ? 10.664 -2.345 17.208 1.00 60.88 104 ASP A N 1
ATOM 736 C CA . ASP A 1 104 ? 9.637 -2.517 18.221 1.00 60.88 104 ASP A CA 1
ATOM 737 C C . ASP A 1 104 ? 8.269 -2.371 17.557 1.00 60.88 104 ASP A C 1
ATOM 739 O O . ASP A 1 104 ? 8.041 -1.491 16.726 1.00 60.88 104 ASP A O 1
ATOM 743 N N . PHE A 1 105 ? 7.354 -3.269 17.914 1.00 63.31 105 PHE A N 1
ATOM 744 C CA . PHE A 1 105 ? 5.960 -3.176 17.507 1.00 63.31 105 PHE A CA 1
ATOM 745 C C . PHE A 1 105 ? 5.197 -2.440 18.600 1.00 63.31 105 PHE A C 1
ATOM 747 O O . PHE A 1 105 ? 4.841 -3.028 19.625 1.00 63.31 105 PHE A O 1
ATOM 754 N N . LEU A 1 106 ? 4.925 -1.157 18.388 1.00 62.16 106 LEU A N 1
ATOM 755 C CA . LEU A 1 106 ? 4.045 -0.419 19.278 1.00 62.16 106 LEU A CA 1
ATOM 756 C C . LEU A 1 106 ? 2.602 -0.749 18.907 1.00 62.16 106 LEU A C 1
ATOM 758 O O . LEU A 1 106 ? 2.167 -0.477 17.789 1.00 62.16 106 LEU A O 1
ATOM 762 N N . THR A 1 107 ? 1.847 -1.334 19.839 1.00 69.06 107 THR A N 1
ATOM 763 C CA . THR A 1 107 ? 0.396 -1.441 19.653 1.00 69.06 107 THR A CA 1
ATOM 764 C C . THR A 1 107 ? -0.202 -0.048 19.785 1.00 69.06 107 THR A C 1
ATOM 766 O O . THR A 1 107 ? -0.083 0.576 20.840 1.00 69.06 107 THR A O 1
ATOM 769 N N . VAL A 1 108 ? -0.836 0.445 18.725 1.00 66.31 108 VAL A N 1
ATOM 770 C CA . VAL A 1 108 ? -1.427 1.785 18.712 1.00 66.31 108 VAL A CA 1
ATOM 771 C C . VAL A 1 108 ? -2.921 1.674 18.963 1.00 66.31 108 VAL A C 1
ATOM 773 O O . VAL A 1 108 ? -3.629 0.950 18.263 1.00 66.31 108 VAL A O 1
ATOM 776 N N . ALA A 1 109 ? -3.410 2.414 19.958 1.00 64.31 109 ALA A N 1
ATOM 777 C CA . ALA A 1 109 ? -4.840 2.565 20.161 1.00 64.31 109 ALA A CA 1
ATOM 778 C C . ALA A 1 109 ? -5.421 3.432 19.036 1.00 64.31 109 ALA A C 1
ATOM 780 O O . ALA A 1 109 ? -5.033 4.587 18.861 1.00 64.31 109 ALA A O 1
ATOM 781 N N . PHE A 1 110 ? -6.366 2.871 18.290 1.00 60.12 110 PHE A N 1
ATOM 782 C CA . PHE A 1 110 ? -7.310 3.649 17.502 1.00 60.12 110 PHE A CA 1
ATOM 783 C C . PHE A 1 110 ? -8.390 4.110 18.495 1.00 60.12 110 PHE A C 1
ATOM 785 O O . PHE A 1 110 ? -9.183 3.292 18.954 1.00 60.12 110 PHE A O 1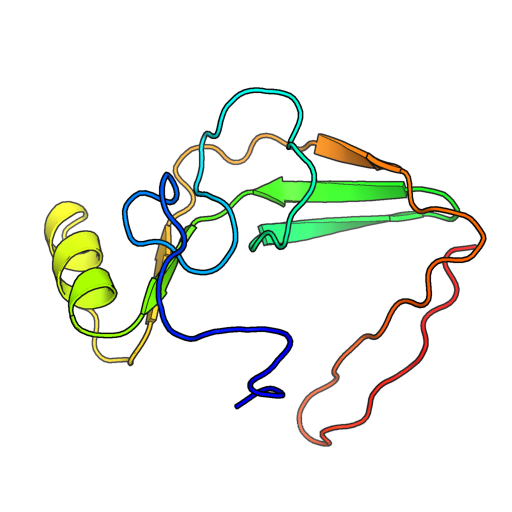
ATOM 792 N N . ALA A 1 111 ? -8.330 5.381 18.921 1.00 52.38 111 ALA A N 1
ATOM 793 C CA . ALA A 1 111 ? -9.261 6.007 19.875 1.00 52.38 111 ALA A CA 1
ATOM 794 C C . ALA A 1 111 ? -10.250 6.959 19.198 1.00 52.38 111 ALA A C 1
ATOM 796 O O . ALA A 1 111 ? -9.798 7.784 18.366 1.00 52.38 111 ALA A O 1
#

Foldseek 3Di:
DDDCVQWVLAPDPAQQQFTKDHAPPDDDDDDDIDFDFDFPDAAQFWTWTFGKGKHFAPRQCVVCVVVVHHDPDGIHIDRPDRDTDIDTDPPPDFDFDQDPPDRDTDGDHRD

Secondary structure (DSSP, 8-state):
---TTT--SSPPTTSTT-STT--TT--SSPPSS---EEEEEEETTEEEEEE-EEEEHHHHHHHHHHTT----SSEEEE-S---EEEEEPPTT---EEE-TTS--EEEPP--

Radius of gyration: 14.95 Å; chains: 1; bounding box: 33×26×38 Å

pLDDT: mean 80.1, std 14.35, range [40.34, 95.38]

Sequence (111 aa):
MGTPELYSGAPRPGSDGAGGSGCAPGAGQLPDGVWFGYVSAKGGSSVDFDLACLYTGDVAIARGAEDGVEVDIDYYIRNNNPALRTVPVATAATVYEIEAPTIDFLTVAFA